Protein AF-A0A437ALX9-F1 (afdb_monomer_lite)

Organism: NCBI:txid291195

Radius of gyration: 15.44 Å; chains: 1; bounding box: 35×19×48 Å

Secondary structure (DSSP, 8-state):
----------EEEEE-SSEEEEEEE--GGGGGGEEEEEETTEEEEEEEEEEEEEETTEEEEEEEEEEEEEE-SS-EEEEEEEEETTEEEEEEEE--

Foldseek 3Di:
DPPPPPPQPWDWPDDDPFKTKTKGQAAPQFVVAWDWDDDFQKIKIWTWHFDWDDDDPDTDTDIDIDMDMDGNVAGFPDKDWDDDPSMIIIMTTGDD

Structure (mmCIF, N/CA/C/O backbone):
data_AF-A0A437ALX9-F1
#
_entry.id   AF-A0A437ALX9-F1
#
loop_
_atom_site.group_PDB
_atom_site.id
_atom_site.type_symbol
_atom_site.label_atom_id
_atom_site.label_alt_id
_atom_site.label_comp_id
_atom_site.label_asym_id
_atom_site.label_entity_id
_atom_site.label_seq_id
_atom_site.pdbx_PDB_ins_code
_atom_site.Cartn_x
_atom_site.Cartn_y
_atom_site.Cartn_z
_atom_site.occupancy
_atom_site.B_iso_or_equiv
_atom_site.auth_seq_id
_atom_site.auth_comp_id
_atom_site.auth_asym_id
_atom_site.auth_atom_id
_atom_site.pdbx_PDB_model_num
ATOM 1 N N . MET A 1 1 ? -4.773 -7.443 -27.069 1.00 32.56 1 MET A N 1
ATOM 2 C CA . MET A 1 1 ? -3.753 -7.669 -26.024 1.00 32.56 1 MET A CA 1
ATOM 3 C C . MET A 1 1 ? -4.446 -7.565 -24.683 1.00 32.56 1 MET A C 1
ATOM 5 O O . MET A 1 1 ? -4.945 -6.500 -24.351 1.00 32.56 1 MET A O 1
ATOM 9 N N . ILE A 1 2 ? -4.580 -8.684 -23.978 1.00 31.62 2 ILE A N 1
ATOM 10 C CA . ILE A 1 2 ? -5.183 -8.718 -22.646 1.00 31.62 2 ILE A CA 1
ATOM 11 C C . ILE A 1 2 ? -4.059 -8.298 -21.705 1.00 31.62 2 ILE A C 1
ATOM 13 O O . ILE A 1 2 ? -3.109 -9.055 -21.527 1.00 31.62 2 ILE A O 1
ATOM 17 N N . ILE A 1 3 ? -4.106 -7.068 -21.191 1.00 34.75 3 ILE A N 1
ATOM 18 C CA . ILE A 1 3 ? -3.229 -6.662 -20.088 1.00 34.75 3 ILE A CA 1
ATOM 19 C C . ILE A 1 3 ? -3.568 -7.644 -18.963 1.00 34.75 3 ILE A C 1
ATOM 21 O O . ILE A 1 3 ? -4.736 -7.674 -18.559 1.00 34.75 3 ILE A O 1
ATOM 25 N N . PRO A 1 4 ? -2.642 -8.515 -18.522 1.00 34.88 4 PRO A N 1
ATOM 26 C CA . PRO A 1 4 ? -2.951 -9.426 -17.439 1.00 34.88 4 PRO A CA 1
ATOM 27 C C . PRO A 1 4 ? -3.384 -8.552 -16.270 1.00 34.88 4 PRO A C 1
ATOM 29 O O . PRO A 1 4 ? -2.654 -7.648 -15.861 1.00 34.88 4 PRO A O 1
ATOM 32 N N . LYS A 1 5 ? -4.608 -8.773 -15.780 1.00 34.88 5 LYS A N 1
ATOM 33 C CA . LYS A 1 5 ? -4.993 -8.314 -14.453 1.00 34.88 5 LYS A CA 1
ATOM 34 C C . LYS A 1 5 ? -3.944 -8.922 -13.536 1.00 34.88 5 LYS A C 1
ATOM 36 O O . LYS A 1 5 ? -4.011 -10.109 -13.232 1.00 34.88 5 LYS A O 1
ATOM 41 N N . CYS A 1 6 ? -2.924 -8.149 -13.184 1.00 39.22 6 CYS A N 1
ATOM 42 C CA . CYS A 1 6 ? -2.092 -8.476 -12.054 1.00 39.22 6 CYS A CA 1
ATOM 43 C C . CYS A 1 6 ? -3.059 -8.461 -10.878 1.00 39.22 6 CYS A C 1
ATOM 45 O O . CYS A 1 6 ? -3.414 -7.405 -10.361 1.00 39.22 6 CYS A O 1
ATOM 47 N N . SER A 1 7 ? -3.574 -9.638 -10.535 1.00 40.78 7 SER A N 1
ATOM 48 C CA . SER A 1 7 ? -4.161 -9.897 -9.238 1.00 40.78 7 SER A CA 1
ATOM 49 C C . 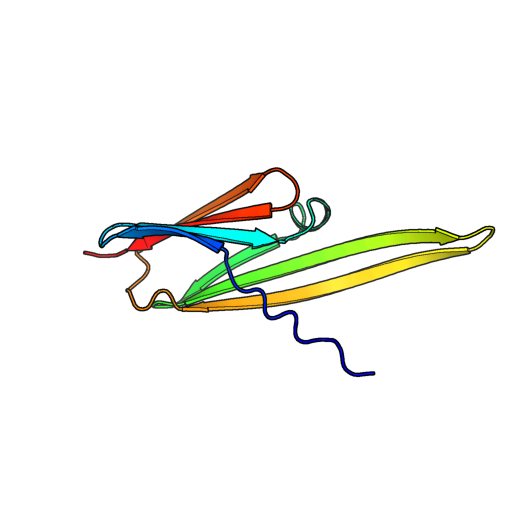SER A 1 7 ? -3.015 -9.693 -8.258 1.00 40.78 7 SER A C 1
ATOM 51 O O . SER A 1 7 ? -2.257 -10.619 -7.974 1.00 40.78 7 SER A O 1
ATOM 53 N N . TYR A 1 8 ? -2.792 -8.440 -7.858 1.00 56.44 8 TYR A N 1
ATOM 54 C CA . TYR A 1 8 ? -1.863 -8.078 -6.800 1.00 56.44 8 TYR A CA 1
ATOM 55 C C . TYR A 1 8 ? -2.483 -8.587 -5.510 1.00 56.44 8 TYR A C 1
ATOM 57 O O . TYR A 1 8 ? -3.089 -7.824 -4.773 1.00 56.44 8 TYR A O 1
ATOM 65 N N . ASN A 1 9 ? -2.408 -9.900 -5.298 1.00 61.56 9 ASN A N 1
ATOM 66 C CA . ASN A 1 9 ? -2.777 -10.513 -4.040 1.00 61.56 9 ASN A CA 1
ATOM 67 C C . ASN A 1 9 ? -1.754 -10.008 -3.019 1.00 61.56 9 ASN A C 1
ATOM 69 O O . ASN A 1 9 ? -0.574 -10.359 -3.145 1.00 61.56 9 ASN A O 1
ATOM 73 N N . PRO A 1 10 ? -2.154 -9.151 -2.065 1.00 75.88 10 PRO A N 1
ATOM 74 C CA . PRO A 1 10 ? -1.245 -8.759 -1.011 1.00 75.88 10 PRO A CA 1
ATOM 75 C C . PRO A 1 10 ? -0.845 -9.983 -0.208 1.00 75.88 10 PRO A C 1
ATOM 77 O O . PRO A 1 10 ? -1.665 -10.857 0.075 1.00 75.88 10 PRO A O 1
ATOM 80 N N . ILE A 1 11 ? 0.410 -10.016 0.211 1.00 85.75 11 ILE A N 1
ATOM 81 C CA . ILE A 1 11 ? 0.846 -10.956 1.234 1.00 85.75 11 ILE A CA 1
ATOM 82 C C . ILE A 1 11 ? 0.509 -10.313 2.575 1.00 85.75 11 ILE A C 1
ATOM 84 O O . ILE A 1 11 ? 1.133 -9.328 2.968 1.00 85.75 11 ILE A O 1
ATOM 88 N N . ILE A 1 12 ? -0.491 -10.849 3.269 1.00 88.00 12 ILE A N 1
ATOM 89 C CA . ILE A 1 12 ? -0.840 -10.400 4.618 1.00 88.00 12 ILE A CA 1
ATOM 90 C C . ILE A 1 12 ? 0.242 -10.910 5.574 1.00 88.00 12 ILE A C 1
ATOM 92 O O . ILE A 1 12 ? 0.460 -12.114 5.699 1.00 88.00 12 ILE A O 1
ATOM 96 N N . LYS A 1 13 ? 0.959 -9.984 6.211 1.00 88.88 13 LYS A N 1
ATOM 97 C CA . LYS A 1 13 ? 1.997 -10.278 7.208 1.00 88.88 13 LYS A CA 1
ATOM 98 C C . LYS A 1 13 ? 1.448 -10.308 8.619 1.00 88.88 13 LYS A C 1
ATOM 100 O O . LYS A 1 13 ? 1.911 -11.103 9.429 1.00 88.88 13 LYS A O 1
ATOM 105 N N . GLN A 1 14 ? 0.493 -9.432 8.895 1.00 88.50 14 GLN A N 1
ATOM 106 C CA . GLN A 1 14 ? -0.134 -9.303 10.197 1.00 88.50 14 GLN A CA 1
ATOM 107 C C . GLN A 1 14 ? -1.551 -8.778 10.001 1.00 88.50 14 GLN A C 1
ATOM 109 O O . GLN A 1 14 ? -1.739 -7.845 9.228 1.00 88.50 14 GLN A O 1
ATOM 114 N N . GLU A 1 15 ? -2.525 -9.356 10.694 1.00 88.75 15 GLU A N 1
ATOM 115 C CA . GLU A 1 15 ? -3.905 -8.878 10.725 1.00 88.75 15 GLU A CA 1
ATOM 116 C C . GLU A 1 15 ? -4.450 -9.063 12.139 1.00 88.75 15 GLU A C 1
ATOM 118 O O . GLU A 1 15 ? -4.538 -10.181 12.637 1.00 88.75 15 GLU A O 1
ATOM 123 N N . ASP A 1 16 ? -4.806 -7.952 12.775 1.00 88.00 16 ASP A N 1
ATOM 124 C CA . ASP A 1 16 ? -5.400 -7.906 14.105 1.00 88.00 16 ASP A CA 1
ATOM 125 C C . ASP A 1 16 ? -6.533 -6.863 14.130 1.00 88.00 16 ASP A C 1
ATOM 127 O O . ASP A 1 16 ? -6.767 -6.117 13.176 1.00 88.00 16 ASP A O 1
ATOM 131 N N . ASP A 1 17 ? -7.233 -6.730 15.257 1.00 85.31 17 ASP A N 1
ATOM 132 C CA . ASP A 1 17 ? -8.274 -5.703 15.420 1.00 85.31 17 ASP A CA 1
ATOM 133 C C . ASP A 1 17 ? -7.778 -4.258 15.372 1.00 85.31 17 ASP A C 1
ATOM 135 O O . ASP A 1 17 ? -8.568 -3.348 15.147 1.00 85.31 17 ASP A O 1
ATOM 139 N N . LYS A 1 18 ? -6.476 -4.033 15.552 1.00 89.19 18 LYS A N 1
ATOM 140 C CA . LYS A 1 18 ? -5.887 -2.686 15.565 1.00 89.19 18 LYS A CA 1
ATOM 141 C C . LYS A 1 18 ? -5.155 -2.330 14.280 1.00 89.19 18 LYS A C 1
ATOM 143 O O . LYS A 1 18 ? -5.097 -1.151 13.934 1.00 89.19 18 LYS A O 1
ATOM 148 N N . GLN A 1 19 ? -4.550 -3.318 13.623 1.00 91.94 19 GLN A N 1
ATOM 149 C CA . GLN A 1 19 ? -3.679 -3.076 12.484 1.00 91.94 19 GLN A CA 1
ATOM 150 C C . GLN A 1 19 ? -3.696 -4.221 11.480 1.00 91.94 19 GLN A C 1
ATOM 152 O O . GLN A 1 19 ? -3.929 -5.375 11.833 1.00 91.94 19 GLN A O 1
ATOM 157 N N . LEU A 1 20 ? -3.368 -3.882 10.241 1.00 90.06 20 LEU A N 1
ATOM 158 C CA . LEU A 1 20 ? -3.129 -4.809 9.152 1.00 90.06 20 LEU A CA 1
ATOM 159 C C . LEU A 1 20 ? -1.840 -4.411 8.438 1.00 90.06 20 LEU A C 1
ATOM 161 O O . LEU A 1 20 ? -1.693 -3.277 7.990 1.00 90.06 20 LEU A O 1
ATOM 165 N N . THR A 1 21 ? -0.931 -5.360 8.280 1.00 91.25 21 THR A N 1
ATOM 166 C CA . THR A 1 21 ? 0.300 -5.193 7.514 1.00 91.25 21 THR A CA 1
ATOM 167 C C . THR A 1 21 ? 0.242 -6.078 6.279 1.00 91.25 21 THR A C 1
ATOM 169 O O . THR A 1 21 ? 0.152 -7.303 6.382 1.00 91.25 21 THR A O 1
ATOM 172 N N . CYS A 1 22 ? 0.339 -5.463 5.104 1.00 89.00 22 CYS A N 1
ATOM 173 C CA . CYS A 1 22 ? 0.331 -6.138 3.812 1.00 89.00 22 CYS A CA 1
ATOM 174 C C . CYS A 1 22 ? 1.590 -5.807 3.016 1.00 89.00 22 CYS A C 1
ATOM 176 O O . CYS A 1 22 ? 2.066 -4.676 3.035 1.00 89.00 22 CYS A O 1
ATOM 178 N N . GLU A 1 23 ? 2.090 -6.770 2.251 1.00 89.44 23 GLU A N 1
ATOM 179 C CA . GLU A 1 23 ? 3.130 -6.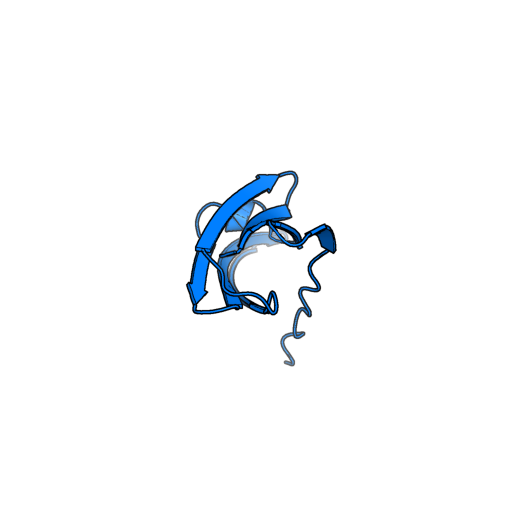540 1.253 1.00 89.44 23 GLU A CA 1
ATOM 180 C C . GLU A 1 23 ? 2.559 -6.658 -0.157 1.00 89.44 23 GLU A C 1
ATOM 182 O O . GLU A 1 23 ? 1.862 -7.620 -0.488 1.00 89.44 23 GLU A O 1
ATOM 187 N N . PHE A 1 24 ? 2.930 -5.717 -1.015 1.00 84.50 24 PHE A N 1
ATOM 188 C CA . PHE A 1 24 ? 2.618 -5.720 -2.434 1.00 84.50 24 PHE A CA 1
ATOM 189 C C . PHE A 1 24 ? 3.913 -5.755 -3.236 1.00 84.50 24 PHE A C 1
ATOM 191 O O . PHE A 1 24 ? 4.862 -5.033 -2.933 1.00 84.50 24 PHE A O 1
ATOM 198 N N . ASN A 1 25 ? 3.949 -6.564 -4.292 1.00 81.56 25 ASN A N 1
ATOM 199 C CA . ASN A 1 25 ? 5.065 -6.553 -5.234 1.00 81.56 25 ASN A CA 1
ATOM 200 C C . ASN A 1 25 ? 4.963 -5.291 -6.094 1.00 81.56 25 ASN A C 1
ATOM 202 O O . ASN A 1 25 ? 4.205 -5.257 -7.061 1.00 81.56 25 ASN A O 1
ATOM 206 N N . VAL A 1 26 ? 5.694 -4.246 -5.720 1.00 79.06 26 VAL A N 1
ATOM 207 C CA . VAL A 1 26 ? 5.733 -2.972 -6.438 1.00 79.06 26 VAL A CA 1
ATOM 208 C C . VAL A 1 26 ? 7.200 -2.668 -6.717 1.00 79.06 26 VAL A C 1
ATOM 210 O O . VAL A 1 26 ? 7.964 -2.549 -5.757 1.00 79.06 26 VAL A O 1
ATOM 213 N N . PRO A 1 27 ? 7.607 -2.537 -7.993 1.00 75.31 27 PRO A N 1
ATOM 214 C CA . PRO A 1 27 ? 9.004 -2.302 -8.342 1.00 75.31 27 PRO A CA 1
ATOM 215 C C . PRO A 1 27 ? 9.563 -1.105 -7.578 1.00 75.31 27 PRO A C 1
ATOM 217 O O . PRO A 1 27 ? 8.873 -0.093 -7.429 1.00 75.31 27 PRO A O 1
ATOM 220 N N . LYS A 1 28 ? 10.827 -1.157 -7.144 1.00 73.88 28 LYS A N 1
ATOM 221 C CA . LYS A 1 28 ? 11.448 -0.014 -6.457 1.00 73.88 28 LYS A CA 1
ATOM 222 C C . LYS A 1 28 ? 11.414 1.261 -7.304 1.00 73.88 28 LYS A C 1
ATOM 224 O O . LYS A 1 28 ? 11.284 2.353 -6.759 1.00 73.88 28 LYS A O 1
ATOM 229 N N . GLU A 1 29 ? 11.458 1.132 -8.627 1.00 74.69 29 GLU A N 1
ATOM 230 C CA . GLU A 1 29 ? 11.315 2.243 -9.579 1.00 74.69 29 GLU A CA 1
ATOM 231 C C . GLU A 1 29 ? 9.960 2.965 -9.4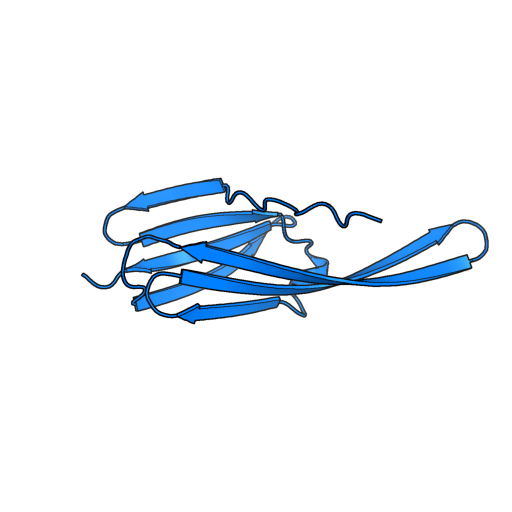56 1.00 74.69 29 GLU A C 1
ATOM 233 O O . GLU A 1 29 ? 9.881 4.164 -9.707 1.00 74.69 29 GLU A O 1
ATOM 238 N N . ALA A 1 30 ? 8.908 2.276 -8.998 1.00 76.00 30 ALA A N 1
ATOM 239 C CA . ALA A 1 30 ? 7.610 2.885 -8.714 1.00 76.00 30 ALA A CA 1
ATOM 240 C C . ALA A 1 30 ? 7.587 3.714 -7.430 1.00 76.00 30 ALA A C 1
ATOM 242 O O . ALA A 1 30 ? 6.683 4.531 -7.271 1.00 76.00 30 ALA A O 1
ATOM 243 N N . SER A 1 31 ? 8.537 3.514 -6.507 1.00 76.75 31 SER A N 1
ATOM 244 C CA . SER A 1 31 ? 8.516 4.177 -5.194 1.00 76.75 31 SER A CA 1
ATOM 245 C C . SER A 1 31 ? 8.506 5.702 -5.302 1.00 76.75 31 SER A C 1
ATOM 247 O O . SER A 1 31 ? 7.861 6.369 -4.499 1.00 76.75 31 SER A O 1
ATOM 249 N N . GLN A 1 32 ? 9.151 6.251 -6.336 1.00 78.00 32 GLN A N 1
ATOM 250 C CA . GLN A 1 32 ? 9.194 7.692 -6.588 1.00 78.00 32 GLN A CA 1
ATOM 251 C C . GLN A 1 32 ? 7.856 8.264 -7.072 1.00 78.00 32 GLN A C 1
ATOM 253 O O . GLN A 1 32 ? 7.581 9.438 -6.849 1.00 78.00 32 GLN A O 1
ATOM 258 N N . ASN A 1 33 ? 7.020 7.443 -7.711 1.00 82.75 33 ASN A N 1
ATOM 259 C CA . ASN A 1 33 ? 5.753 7.849 -8.318 1.00 82.75 33 ASN A CA 1
ATOM 260 C C . ASN A 1 33 ? 4.582 7.005 -7.798 1.00 82.75 33 ASN A C 1
ATOM 262 O O . ASN A 1 33 ? 3.649 6.711 -8.547 1.00 82.75 33 ASN A O 1
ATOM 266 N N . CYS A 1 34 ? 4.632 6.598 -6.528 1.00 84.31 34 CYS A N 1
ATOM 267 C CA . CYS A 1 34 ? 3.552 5.878 -5.868 1.00 84.31 34 CYS A CA 1
ATOM 268 C C . CYS A 1 34 ? 2.683 6.843 -5.058 1.00 84.31 34 CYS A C 1
ATOM 270 O O . CYS A 1 34 ? 3.182 7.650 -4.276 1.00 84.31 34 CYS A O 1
ATOM 272 N N . LYS A 1 35 ? 1.371 6.743 -5.238 1.00 88.62 35 LYS A N 1
ATOM 273 C CA . LYS A 1 35 ? 0.346 7.458 -4.487 1.00 88.62 35 LYS A CA 1
ATOM 274 C C . LYS A 1 35 ? -0.576 6.444 -3.842 1.00 88.62 35 LYS A C 1
ATOM 276 O O . LYS A 1 35 ? -1.098 5.557 -4.517 1.00 88.62 35 LYS A O 1
ATOM 281 N N . ILE A 1 36 ? -0.754 6.584 -2.538 1.00 88.50 36 ILE A N 1
ATOM 282 C CA . ILE A 1 36 ? -1.603 5.710 -1.745 1.00 88.50 36 ILE A CA 1
ATOM 283 C C . ILE A 1 36 ? -2.646 6.581 -1.074 1.00 88.50 36 ILE A C 1
ATOM 285 O O . ILE A 1 36 ? -2.301 7.548 -0.400 1.00 88.50 36 ILE A O 1
ATOM 289 N N . ASP A 1 37 ? -3.902 6.215 -1.264 1.00 90.50 37 ASP A N 1
ATOM 290 C CA . ASP A 1 37 ? -5.064 6.894 -0.716 1.00 90.50 37 ASP A CA 1
ATOM 291 C C . ASP A 1 37 ? -5.931 5.869 0.014 1.00 90.50 37 ASP A C 1
ATOM 293 O O . ASP A 1 37 ? -5.976 4.700 -0.363 1.00 90.50 37 ASP A O 1
ATOM 297 N N . SER A 1 38 ? -6.658 6.286 1.043 1.00 88.56 38 SER A N 1
ATOM 298 C CA . SER A 1 38 ? -7.663 5.444 1.693 1.00 88.56 38 SER A CA 1
ATOM 299 C C . SER A 1 38 ? -9.032 6.105 1.620 1.00 88.56 38 SER A C 1
ATOM 301 O O . SER A 1 38 ? -9.172 7.326 1.693 1.00 88.56 38 SER A O 1
ATOM 303 N N . LYS A 1 39 ? -10.072 5.290 1.448 1.00 89.00 39 LYS A N 1
ATOM 304 C CA . LYS A 1 39 ? -11.462 5.739 1.469 1.00 89.00 39 LYS A CA 1
ATOM 305 C C . LYS A 1 39 ? -12.321 4.674 2.134 1.00 89.00 39 LYS A C 1
ATOM 307 O O . LYS A 1 39 ? -12.517 3.598 1.572 1.00 89.00 39 LYS A O 1
ATOM 312 N N . GLY A 1 40 ? -12.849 4.996 3.314 1.00 89.12 40 GLY A N 1
ATOM 313 C CA . GLY A 1 40 ? -13.627 4.042 4.104 1.00 89.12 40 GLY A CA 1
ATOM 314 C C . GLY A 1 40 ? -12.744 2.904 4.614 1.00 89.12 40 GLY A C 1
ATOM 315 O O . GLY A 1 40 ? -11.752 3.140 5.300 1.00 89.12 40 GLY A O 1
ATOM 316 N N . ASP A 1 41 ? -13.096 1.679 4.240 1.00 89.44 41 ASP A N 1
ATOM 317 C CA . ASP A 1 41 ? -12.352 0.452 4.539 1.00 89.44 41 ASP A CA 1
ATOM 318 C C . ASP A 1 41 ? -11.320 0.064 3.465 1.00 89.44 41 ASP A C 1
ATOM 320 O O . ASP A 1 41 ? -10.597 -0.922 3.623 1.00 89.44 41 ASP A O 1
ATOM 324 N N . THR A 1 42 ? -11.262 0.807 2.357 1.00 88.94 42 THR A N 1
ATOM 325 C CA . THR A 1 42 ? -10.479 0.432 1.178 1.00 88.94 42 THR A CA 1
ATOM 326 C C . THR A 1 42 ? -9.269 1.343 0.984 1.00 88.94 42 THR A C 1
ATOM 328 O O . THR A 1 42 ? -9.393 2.569 0.970 1.00 88.94 42 THR A O 1
ATOM 331 N N . VAL A 1 43 ? -8.098 0.743 0.772 1.00 87.88 43 VAL A N 1
ATOM 332 C CA . VAL A 1 43 ? -6.872 1.427 0.338 1.00 87.88 43 VAL A CA 1
ATOM 333 C C . VAL A 1 43 ? -6.738 1.325 -1.174 1.00 87.88 43 VAL A C 1
ATOM 335 O O . VAL A 1 43 ? -6.949 0.261 -1.743 1.00 87.88 43 VAL A O 1
ATOM 338 N N . TYR A 1 44 ? -6.349 2.416 -1.817 1.00 88.62 44 TYR A N 1
ATOM 339 C CA . TYR A 1 44 ? -6.076 2.535 -3.239 1.00 88.62 44 TYR A CA 1
ATOM 340 C C . TYR A 1 44 ? -4.600 2.857 -3.419 1.00 88.62 44 TYR A C 1
ATOM 342 O O . TYR A 1 44 ? -4.105 3.844 -2.887 1.00 88.62 44 TYR A O 1
ATOM 350 N N . VAL A 1 45 ? -3.898 2.037 -4.188 1.00 86.94 45 VAL A N 1
ATOM 351 C CA . VAL A 1 45 ? -2.486 2.232 -4.509 1.00 86.94 45 VAL A CA 1
ATOM 352 C C . VAL A 1 45 ? -2.376 2.463 -6.006 1.00 86.94 45 VAL A C 1
ATOM 354 O O . VAL A 1 45 ? -2.823 1.639 -6.800 1.00 86.94 45 VAL A O 1
ATOM 357 N N . ASN A 1 46 ? -1.775 3.584 -6.386 1.00 88.00 46 ASN A N 1
ATOM 358 C CA . ASN A 1 46 ? -1.547 3.996 -7.762 1.00 88.00 46 ASN A CA 1
ATOM 359 C C . ASN A 1 46 ? -0.058 4.259 -7.952 1.00 88.00 46 ASN A C 1
ATOM 361 O O . ASN A 1 46 ? 0.503 5.085 -7.240 1.00 88.00 46 ASN A O 1
ATOM 365 N N . TYR A 1 47 ? 0.585 3.613 -8.916 1.00 84.81 47 TYR A N 1
ATOM 366 C CA . TYR A 1 47 ? 1.998 3.856 -9.190 1.00 84.81 47 TYR A CA 1
ATOM 367 C C . TYR A 1 47 ? 2.317 3.886 -10.682 1.00 84.81 47 TYR A C 1
ATOM 369 O O . TYR A 1 47 ? 1.651 3.243 -11.498 1.00 84.81 47 TYR A O 1
ATOM 377 N N . GLU A 1 48 ? 3.357 4.645 -11.028 1.00 82.56 48 GLU A N 1
ATOM 378 C CA . GLU A 1 48 ? 3.954 4.677 -12.364 1.00 82.56 48 GLU A CA 1
ATOM 379 C C . GLU A 1 48 ? 5.397 4.156 -12.301 1.00 82.56 48 GLU A C 1
ATOM 381 O O . GLU A 1 48 ? 6.219 4.682 -11.553 1.00 82.56 48 GLU A O 1
ATOM 386 N N . CYS A 1 49 ? 5.712 3.134 -13.098 1.00 74.38 49 CYS A N 1
ATOM 387 C CA . CYS A 1 49 ? 7.080 2.665 -13.322 1.00 74.38 49 CYS A CA 1
ATOM 388 C C . CYS A 1 49 ? 7.539 3.029 -14.728 1.00 74.38 49 CYS A C 1
ATOM 390 O O . CYS A 1 49 ? 6.819 2.789 -15.699 1.00 74.38 49 CYS A O 1
ATOM 392 N N . GLU A 1 50 ? 8.770 3.514 -14.857 1.00 70.75 50 GLU A N 1
ATOM 393 C CA . GLU A 1 50 ? 9.411 3.724 -16.154 1.00 70.75 50 GLU A CA 1
ATOM 394 C C . GLU A 1 50 ? 10.411 2.605 -16.407 1.00 70.75 50 GLU A C 1
ATOM 396 O O . GLU A 1 50 ? 11.533 2.647 -15.918 1.00 70.75 50 GLU A O 1
ATOM 401 N N . LYS A 1 51 ? 10.018 1.591 -17.179 1.00 64.75 51 LYS A N 1
ATOM 402 C CA . LYS A 1 51 ? 10.942 0.518 -17.537 1.00 64.75 51 LYS A CA 1
ATOM 403 C C . LYS A 1 51 ? 11.736 0.935 -18.770 1.00 64.75 51 LYS A C 1
ATOM 405 O O . LYS A 1 51 ? 11.158 1.167 -19.836 1.00 64.75 51 LYS A O 1
ATOM 410 N N . SER A 1 52 ? 13.055 1.014 -18.621 1.00 60.47 52 SER A N 1
ATOM 411 C CA . SER A 1 52 ? 13.984 1.258 -19.727 1.00 60.47 52 SER A CA 1
ATOM 412 C C . SER A 1 52 ? 14.649 -0.055 -20.135 1.00 60.47 52 SER A C 1
ATOM 414 O O . SER A 1 52 ? 15.571 -0.521 -19.472 1.00 60.47 52 SER A O 1
ATOM 416 N N . GLU A 1 53 ? 14.194 -0.671 -21.227 1.00 57.66 53 GLU A N 1
ATOM 417 C CA . GLU A 1 53 ? 14.862 -1.843 -21.805 1.00 57.66 53 GLU A CA 1
ATOM 418 C C . GLU A 1 53 ? 15.791 -1.403 -22.945 1.00 57.66 53 GLU A C 1
ATOM 420 O O . GLU A 1 53 ? 15.355 -0.809 -23.936 1.00 57.66 53 GLU A O 1
ATOM 425 N N . LYS A 1 54 ? 17.090 -1.710 -22.819 1.00 52.47 54 LYS A N 1
ATOM 426 C CA . LYS A 1 54 ? 18.062 -1.618 -23.917 1.00 52.47 54 LYS A CA 1
ATOM 427 C C . LYS A 1 54 ? 18.242 -3.001 -24.537 1.00 52.47 54 LYS A C 1
ATOM 429 O O . LYS A 1 54 ? 18.816 -3.885 -23.909 1.00 52.47 54 LYS A O 1
ATOM 434 N N . LYS A 1 55 ? 17.802 -3.171 -25.786 1.00 54.34 55 LYS A N 1
ATOM 435 C CA . LYS A 1 55 ? 18.172 -4.321 -26.628 1.00 54.34 55 LYS A CA 1
ATOM 436 C C . LYS A 1 55 ? 18.931 -3.826 -27.852 1.00 54.34 55 LYS A C 1
ATOM 438 O O . LYS A 1 55 ? 18.352 -3.095 -28.651 1.00 54.34 55 LYS A O 1
ATOM 443 N N . GLU A 1 56 ? 20.209 -4.208 -27.928 1.00 54.22 56 GLU A N 1
ATOM 444 C CA . GLU A 1 56 ? 21.213 -4.176 -29.021 1.00 54.22 56 GLU A CA 1
ATOM 445 C C . GLU A 1 56 ? 21.316 -2.998 -30.014 1.00 54.22 56 GLU A C 1
ATOM 447 O O . GLU A 1 56 ? 22.343 -2.884 -30.665 1.00 54.22 56 GLU A O 1
ATOM 452 N N . ASN A 1 57 ? 20.350 -2.087 -30.132 1.00 56.19 57 ASN A N 1
ATOM 453 C CA . ASN A 1 57 ? 20.494 -0.779 -30.792 1.00 56.19 57 ASN A CA 1
ATOM 454 C C . ASN A 1 57 ? 19.263 0.136 -30.629 1.00 56.19 57 ASN A C 1
ATOM 456 O O . ASN A 1 57 ? 19.161 1.169 -31.289 1.00 56.19 57 ASN A O 1
ATOM 460 N N . LYS A 1 58 ? 18.290 -0.231 -29.782 1.00 50.97 58 LYS A N 1
ATOM 461 C CA . LYS A 1 58 ? 17.072 0.554 -29.544 1.00 50.97 58 LYS A CA 1
ATOM 462 C C . LYS A 1 58 ? 16.788 0.640 -28.044 1.00 50.97 58 LYS A C 1
ATOM 464 O O . LYS A 1 58 ? 16.710 -0.383 -27.363 1.00 50.97 58 LYS A O 1
ATOM 469 N N . SER A 1 59 ? 16.648 1.866 -27.544 1.00 52.31 59 SER A N 1
ATOM 470 C CA . SER A 1 59 ? 16.145 2.140 -26.195 1.00 52.31 59 SER A CA 1
ATOM 471 C C . SER A 1 59 ? 14.622 2.186 -26.250 1.00 52.31 59 SER A C 1
ATOM 473 O O . SER A 1 59 ? 14.063 3.016 -26.964 1.00 5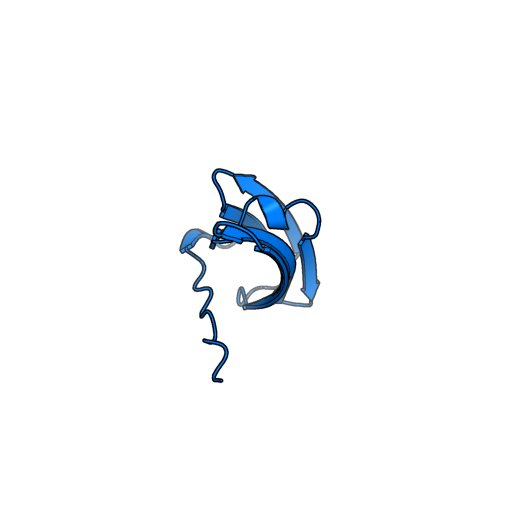2.31 59 SER A O 1
ATOM 475 N N . TYR A 1 60 ? 13.955 1.308 -25.505 1.00 55.69 60 TYR A N 1
ATOM 476 C CA . TYR A 1 60 ? 12.508 1.360 -25.317 1.00 55.69 60 TYR A CA 1
ATOM 477 C C . TYR A 1 60 ? 12.220 1.870 -23.909 1.00 55.69 60 TYR A C 1
ATOM 479 O O . TYR A 1 60 ? 12.593 1.228 -22.929 1.00 55.69 60 TYR A O 1
ATOM 487 N N . GLN A 1 61 ? 11.556 3.021 -23.818 1.00 59.09 61 GLN A N 1
ATOM 488 C CA . GLN A 1 61 ? 11.049 3.568 -22.564 1.00 59.09 61 GLN A CA 1
ATOM 489 C C . GLN A 1 61 ? 9.548 3.281 -22.502 1.00 59.09 61 GLN A C 1
ATOM 491 O O . GLN A 1 61 ? 8.783 3.783 -23.324 1.00 59.09 61 GLN A O 1
ATOM 496 N N . SER A 1 62 ? 9.128 2.428 -21.568 1.00 62.50 62 SER A N 1
ATOM 497 C CA . SER A 1 62 ? 7.715 2.104 -21.349 1.00 62.50 62 SER A CA 1
ATOM 498 C C . SER A 1 62 ? 7.281 2.590 -19.973 1.00 62.50 62 SER A C 1
ATOM 500 O O . SER A 1 62 ? 7.810 2.138 -18.960 1.00 62.50 62 SER A O 1
ATOM 502 N N . LYS A 1 63 ? 6.301 3.498 -19.940 1.00 69.44 63 LYS A N 1
ATOM 503 C CA . LYS A 1 63 ? 5.631 3.928 -18.707 1.00 69.44 63 LYS A CA 1
ATOM 504 C C . LYS A 1 63 ? 4.483 2.971 -18.405 1.00 69.44 63 LYS A C 1
ATOM 506 O O . LYS A 1 63 ? 3.518 2.899 -19.165 1.00 69.44 63 LYS A O 1
ATOM 511 N N . ILE A 1 64 ? 4.589 2.232 -17.309 1.00 72.12 64 ILE A N 1
ATOM 512 C CA . ILE A 1 64 ? 3.555 1.321 -16.823 1.00 72.12 64 ILE A CA 1
ATOM 513 C C . ILE A 1 64 ? 2.842 2.016 -15.669 1.00 72.12 64 ILE A C 1
ATOM 515 O O . ILE A 1 64 ? 3.445 2.265 -14.630 1.00 72.12 64 ILE A O 1
ATOM 519 N N . LYS A 1 65 ? 1.557 2.325 -15.856 1.00 78.19 65 LYS A N 1
ATOM 520 C CA . LYS A 1 65 ? 0.670 2.811 -14.793 1.00 78.19 65 LYS A CA 1
ATOM 521 C C . LYS A 1 65 ? -0.157 1.651 -14.269 1.00 78.19 65 LYS A C 1
ATOM 523 O O . LYS A 1 65 ? -0.837 0.989 -15.054 1.00 78.19 65 LYS A O 1
ATOM 528 N N . GLN A 1 66 ? -0.112 1.418 -12.964 1.00 77.88 66 GLN A N 1
ATOM 529 C CA . GLN A 1 66 ? -0.901 0.381 -12.313 1.00 77.88 66 GLN A CA 1
ATOM 530 C C . GLN A 1 66 ? -1.619 0.931 -11.090 1.00 77.88 66 GLN A C 1
ATOM 532 O O . GLN A 1 66 ? -1.095 1.760 -10.348 1.00 77.88 66 GLN A O 1
ATOM 537 N N . SER A 1 67 ? -2.839 0.438 -10.909 1.00 83.00 67 SER A N 1
ATOM 538 C CA . SER A 1 67 ? -3.729 0.811 -9.822 1.00 83.00 67 SER A CA 1
ATOM 539 C C . SER A 1 67 ? -4.347 -0.454 -9.255 1.00 83.00 67 SER A C 1
ATOM 541 O O . SER A 1 67 ? -4.834 -1.297 -10.012 1.00 83.00 67 SER A O 1
ATOM 543 N N . PHE A 1 68 ? -4.347 -0.588 -7.937 1.00 81.69 68 PHE A N 1
ATOM 544 C CA . PHE A 1 68 ? -5.077 -1.646 -7.254 1.00 81.69 68 PHE A CA 1
ATOM 545 C C . PHE A 1 68 ? -5.736 -1.099 -5.995 1.00 81.69 68 PHE A C 1
ATOM 547 O O . PHE A 1 68 ? -5.322 -0.078 -5.447 1.00 81.69 68 PHE A O 1
ATOM 554 N N . SER A 1 69 ? -6.778 -1.787 -5.545 1.00 85.06 69 SER A N 1
ATOM 555 C CA . SER A 1 69 ? -7.465 -1.462 -4.306 1.00 85.06 69 SER A CA 1
ATOM 556 C C . SER A 1 69 ? -7.552 -2.686 -3.414 1.00 85.06 69 SER A C 1
ATOM 558 O O . SER A 1 69 ? -7.767 -3.795 -3.903 1.00 85.06 69 SER A O 1
ATOM 560 N N . TYR A 1 70 ? -7.422 -2.476 -2.113 1.00 82.25 70 TYR A N 1
ATOM 561 C CA . TYR A 1 70 ? -7.530 -3.513 -1.105 1.00 82.25 70 TYR A CA 1
ATOM 562 C C . TYR A 1 70 ? -8.531 -3.084 -0.036 1.00 82.25 70 TYR A C 1
ATOM 564 O O . TYR A 1 70 ? -8.319 -2.075 0.636 1.00 82.25 70 TYR A O 1
ATOM 572 N N . SER A 1 71 ? -9.620 -3.839 0.103 1.00 85.25 71 SER A N 1
ATOM 573 C CA . SER A 1 71 ? -10.585 -3.647 1.185 1.00 85.25 71 SER A CA 1
ATOM 574 C C . SER A 1 71 ? -10.112 -4.420 2.406 1.00 85.25 71 SER A C 1
ATOM 576 O O . SER A 1 71 ? -9.885 -5.625 2.348 1.00 85.25 71 SER A O 1
ATOM 578 N N . THR A 1 72 ? -9.948 -3.700 3.507 1.00 82.81 72 THR A N 1
ATOM 579 C CA . THR A 1 72 ? -9.532 -4.256 4.796 1.00 82.81 72 THR A CA 1
ATOM 580 C C . THR A 1 72 ? -10.710 -4.796 5.608 1.00 82.81 72 THR A C 1
ATOM 582 O O . THR A 1 72 ? -10.512 -5.395 6.660 1.00 82.81 72 THR A O 1
ATOM 585 N N . GLY A 1 73 ? -11.947 -4.541 5.163 1.00 84.88 73 GLY A N 1
ATOM 586 C CA . GLY A 1 73 ? -13.170 -4.882 5.891 1.00 84.88 73 GLY A CA 1
ATOM 587 C C . GLY A 1 73 ? -13.409 -4.072 7.173 1.00 84.88 73 GLY A C 1
ATOM 588 O O . GLY A 1 73 ? -14.457 -4.238 7.795 1.00 84.88 73 GLY A O 1
ATOM 589 N N . LYS A 1 74 ? -12.481 -3.189 7.571 1.00 87.19 74 LYS A N 1
ATOM 590 C CA . LYS A 1 74 ? -12.571 -2.341 8.769 1.00 87.19 74 LYS A CA 1
ATOM 591 C C . LYS A 1 74 ? -12.355 -0.879 8.406 1.00 87.19 74 LYS A C 1
ATOM 593 O O . LYS A 1 74 ? -11.619 -0.562 7.478 1.00 87.19 74 LYS A O 1
ATOM 598 N N . GLN A 1 75 ? -12.984 0.028 9.150 1.00 90.25 75 GLN A N 1
ATOM 599 C CA . GLN A 1 75 ? -12.822 1.462 8.926 1.00 90.25 75 GLN A CA 1
ATOM 600 C C . GLN A 1 75 ? -11.357 1.855 9.143 1.00 90.25 75 GLN A C 1
ATOM 602 O O . GLN A 1 75 ? -10.808 1.699 10.235 1.00 90.25 75 GLN A O 1
ATOM 607 N N . ILE A 1 76 ? -10.723 2.380 8.097 1.00 91.31 76 ILE A N 1
ATOM 608 C CA . ILE A 1 76 ? -9.333 2.816 8.170 1.00 91.31 76 ILE A CA 1
ATOM 609 C C . ILE A 1 76 ? -9.293 4.156 8.895 1.00 91.31 76 ILE A C 1
ATOM 611 O O . ILE A 1 76 ? -9.946 5.114 8.479 1.00 91.31 76 ILE A O 1
ATOM 615 N N . LYS A 1 77 ? -8.496 4.222 9.961 1.00 91.50 77 LYS A N 1
ATOM 616 C CA . LYS A 1 77 ? -8.204 5.453 10.697 1.00 91.50 77 LYS A CA 1
ATOM 617 C C . LYS A 1 77 ? -7.006 6.171 10.097 1.00 91.50 77 LYS A C 1
ATOM 619 O O . LYS A 1 77 ? -7.046 7.373 9.859 1.00 91.50 77 LYS A O 1
ATOM 624 N N . ASN A 1 78 ? -5.923 5.427 9.889 1.00 91.88 78 ASN A N 1
ATOM 625 C CA . ASN 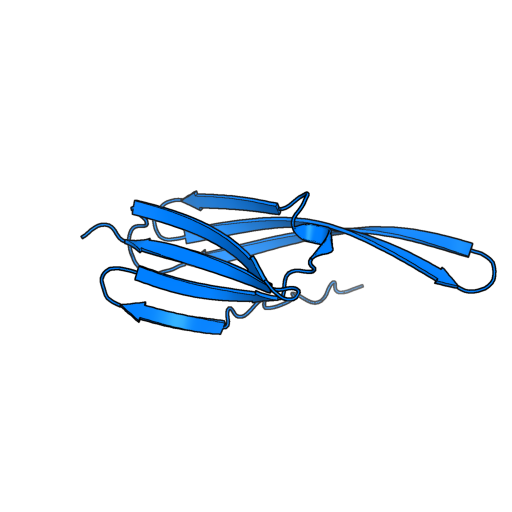A 1 78 ? -4.678 5.937 9.337 1.00 91.88 78 ASN A CA 1
ATOM 626 C C . ASN A 1 78 ? -3.928 4.814 8.615 1.00 91.88 78 ASN A C 1
ATOM 628 O O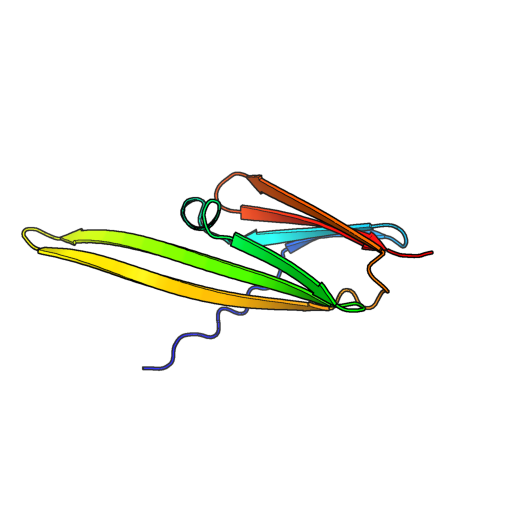 . ASN A 1 78 ? -4.199 3.638 8.844 1.00 91.88 78 ASN A O 1
ATOM 632 N N . PHE A 1 79 ? -2.963 5.162 7.774 1.00 90.56 79 PHE A N 1
ATOM 633 C CA . PHE A 1 79 ? -2.064 4.189 7.169 1.00 90.56 79 PHE A CA 1
ATOM 634 C C . PHE A 1 79 ? -0.667 4.781 6.994 1.00 90.56 79 PHE A C 1
ATOM 636 O O . PHE A 1 79 ? -0.488 5.988 6.842 1.00 90.56 79 PHE A O 1
ATOM 643 N N . THR A 1 80 ? 0.332 3.912 6.997 1.00 92.25 80 THR A N 1
ATOM 644 C CA . THR A 1 80 ? 1.720 4.223 6.676 1.00 92.25 80 THR A CA 1
ATOM 645 C C . THR A 1 80 ? 2.214 3.241 5.628 1.00 92.25 80 THR A C 1
ATOM 647 O O . THR A 1 80 ? 1.667 2.153 5.455 1.00 92.25 80 THR A O 1
ATOM 650 N N . HIS A 1 81 ? 3.234 3.630 4.874 1.00 89.44 81 HIS A N 1
ATOM 651 C CA . HIS A 1 81 ? 3.812 2.756 3.869 1.00 89.44 81 HIS A CA 1
ATOM 652 C C . HIS A 1 81 ? 5.319 2.943 3.777 1.00 89.44 81 HIS A C 1
ATOM 654 O O . HIS A 1 81 ? 5.841 4.028 4.034 1.00 89.44 81 HIS A O 1
ATOM 660 N N . LYS A 1 82 ? 6.013 1.879 3.385 1.00 90.38 82 LYS A N 1
ATOM 661 C CA . LYS A 1 82 ? 7.453 1.887 3.130 1.00 90.38 82 LYS A CA 1
ATOM 662 C C . LYS A 1 82 ? 7.794 0.969 1.963 1.00 90.38 82 LYS A C 1
ATOM 664 O O . LYS A 1 82 ? 7.098 -0.009 1.709 1.00 90.38 82 LYS A O 1
ATOM 669 N N . PHE A 1 83 ? 8.879 1.281 1.266 1.00 86.81 83 PHE A N 1
ATOM 670 C CA . PHE A 1 83 ? 9.403 0.445 0.190 1.00 86.81 83 PHE A CA 1
ATOM 671 C C . PHE A 1 83 ? 10.639 -0.308 0.671 1.00 86.81 83 PHE A C 1
ATOM 673 O O . PHE A 1 83 ? 11.611 0.308 1.103 1.00 86.81 83 PHE A O 1
ATOM 680 N N . GLU A 1 84 ? 10.612 -1.633 0.577 1.00 86.00 84 GLU A N 1
ATOM 681 C CA . GLU A 1 84 ? 11.686 -2.514 1.032 1.00 86.00 84 GLU A CA 1
ATOM 682 C C . GLU A 1 84 ? 11.863 -3.653 0.018 1.00 86.00 84 GLU A C 1
ATOM 684 O O . GLU A 1 84 ? 10.899 -4.337 -0.305 1.00 86.00 84 GLU A O 1
ATOM 689 N N . ASN A 1 85 ? 13.077 -3.856 -0.511 1.00 80.31 85 ASN A N 1
ATOM 690 C CA . ASN A 1 85 ? 13.413 -4.973 -1.415 1.00 80.31 85 ASN A CA 1
ATOM 691 C C . ASN A 1 85 ? 12.406 -5.207 -2.572 1.00 80.31 85 ASN A C 1
ATOM 693 O O . ASN A 1 85 ? 11.901 -6.317 -2.729 1.00 80.31 85 ASN A O 1
ATOM 697 N N . ASP A 1 86 ? 12.089 -4.164 -3.353 1.00 79.69 86 ASP A N 1
ATOM 698 C CA . ASP A 1 86 ? 11.115 -4.217 -4.469 1.00 79.69 86 ASP A CA 1
ATOM 699 C C . ASP A 1 86 ? 9.683 -4.592 -4.049 1.00 79.69 86 ASP A C 1
ATOM 701 O O . ASP A 1 86 ? 8.883 -5.121 -4.828 1.00 79.69 86 ASP A O 1
ATOM 705 N N . LYS A 1 87 ? 9.349 -4.300 -2.790 1.00 85.00 87 LYS A N 1
ATOM 706 C CA . LYS A 1 87 ? 8.012 -4.457 -2.234 1.00 85.00 87 LYS A CA 1
ATOM 707 C C . LYS A 1 87 ? 7.552 -3.174 -1.573 1.00 85.00 87 LYS A C 1
ATOM 709 O O . LYS A 1 87 ? 8.327 -2.454 -0.946 1.00 85.00 87 LYS A O 1
ATOM 714 N N . LEU A 1 88 ? 6.259 -2.927 -1.684 1.00 87.06 88 LEU A N 1
ATOM 715 C CA . LEU A 1 88 ? 5.541 -1.936 -0.907 1.00 87.06 88 LEU A CA 1
ATOM 716 C C . LEU A 1 88 ? 4.969 -2.630 0.328 1.00 87.06 88 LEU A C 1
ATOM 718 O O . LEU A 1 88 ? 4.105 -3.493 0.204 1.00 87.06 88 LEU A O 1
ATOM 722 N N . ILE A 1 89 ? 5.437 -2.243 1.506 1.00 90.75 89 ILE A N 1
ATOM 723 C CA . ILE A 1 89 ? 4.863 -2.651 2.785 1.00 90.75 89 ILE A CA 1
ATOM 724 C C . ILE A 1 89 ? 3.875 -1.564 3.195 1.00 90.75 89 ILE A C 1
ATOM 726 O O . ILE A 1 89 ? 4.254 -0.403 3.349 1.00 90.75 89 ILE A O 1
ATOM 730 N N . LEU A 1 90 ? 2.612 -1.941 3.340 1.00 90.25 90 LEU A N 1
ATOM 731 C CA . LEU A 1 90 ? 1.519 -1.080 3.759 1.00 90.25 90 LEU A CA 1
ATOM 732 C C . LEU A 1 90 ? 1.074 -1.496 5.159 1.00 90.25 90 LEU A C 1
ATOM 734 O O . LEU A 1 90 ? 0.712 -2.649 5.379 1.00 90.25 90 LEU A O 1
ATOM 738 N N . GLU A 1 91 ? 1.074 -0.549 6.084 1.00 92.44 91 GLU A N 1
ATOM 739 C CA . GLU A 1 91 ? 0.601 -0.720 7.453 1.00 92.44 91 GLU A CA 1
ATOM 740 C C . GLU A 1 91 ? -0.650 0.136 7.633 1.00 92.44 91 GLU A C 1
ATOM 742 O O . GLU A 1 91 ? -0.614 1.358 7.521 1.00 92.44 91 GLU A O 1
ATOM 747 N N . VAL A 1 92 ? -1.783 -0.510 7.869 1.00 91.56 92 VAL A N 1
ATOM 748 C CA . VAL A 1 92 ? -3.089 0.127 8.015 1.00 91.56 92 VAL A CA 1
ATOM 749 C C . VAL A 1 92 ? -3.520 0.018 9.468 1.00 91.56 92 VAL A C 1
ATOM 751 O O . VAL A 1 92 ? -3.454 -1.057 10.052 1.00 91.56 92 VAL A O 1
ATOM 754 N N . PHE A 1 93 ? -3.977 1.123 10.047 1.00 92.06 93 PHE A N 1
ATOM 755 C CA . PHE A 1 93 ? -4.473 1.203 11.416 1.00 92.06 93 PHE A CA 1
ATOM 756 C C . PHE A 1 93 ? -5.978 1.445 11.395 1.00 92.06 93 PHE A C 1
ATOM 758 O O . PHE A 1 93 ? -6.460 2.369 10.730 1.00 92.06 93 PHE A O 1
ATOM 765 N N . PHE A 1 94 ? -6.717 0.623 12.131 1.00 91.19 94 PHE A N 1
ATOM 766 C CA . PHE A 1 94 ? -8.176 0.663 12.153 1.00 91.19 94 PHE A CA 1
ATOM 767 C C . PHE A 1 94 ? -8.707 1.594 13.239 1.00 91.19 94 PHE A C 1
ATOM 769 O O . PHE A 1 94 ? -8.060 1.809 14.271 1.00 91.19 94 PHE A O 1
ATOM 776 N N . ASP A 1 95 ? -9.881 2.171 12.986 1.00 84.44 95 ASP A N 1
ATOM 777 C CA . ASP A 1 95 ? -10.649 2.829 14.039 1.00 84.44 95 ASP A CA 1
ATOM 778 C C . ASP A 1 95 ? -11.327 1.758 14.902 1.00 84.44 95 ASP A C 1
ATOM 780 O O . ASP A 1 95 ? -11.647 0.670 14.418 1.00 84.44 95 ASP A O 1
ATOM 784 N N . LYS A 1 96 ? -11.416 2.028 16.202 1.00 68.38 96 LYS A N 1
ATOM 785 C CA . LYS A 1 96 ? -11.693 1.023 17.229 1.00 68.38 96 LYS A CA 1
ATOM 786 C C . LYS A 1 96 ? -13.171 0.985 17.585 1.00 68.38 96 LYS A C 1
ATOM 788 O O . LYS A 1 96 ? -13.772 2.078 17.629 1.00 68.38 96 LYS A O 1
#

pLDDT: mean 77.33, std 16.3, range [31.62, 92.44]

Sequence (96 aa):
MIIPKCSYNPIIKQEDDKQLTCEFNVPKEASQNCKIDSKGDTVYVNYECEKSEKKENKSYQSKIKQSFSYSTGKQIKNFTHKFENDKLILEVFFDK